Protein AF-A0A2H0BFM3-F1 (afdb_monomer_lite)

Radius of gyration: 15.72 Å; chains: 1; bounding box: 42×33×41 Å

Structure (mmCIF, N/CA/C/O backbone):
data_AF-A0A2H0BFM3-F1
#
_entry.id   AF-A0A2H0BFM3-F1
#
loop_
_atom_site.group_PDB
_atom_site.id
_atom_site.type_symbol
_atom_site.label_atom_id
_atom_site.label_alt_id
_atom_site.label_comp_id
_atom_site.label_asym_id
_atom_site.label_entity_id
_atom_site.label_seq_id
_atom_site.pdbx_PDB_ins_code
_atom_site.Cartn_x
_atom_site.Cartn_y
_atom_site.Cartn_z
_atom_site.occupancy
_atom_site.B_iso_or_equiv
_atom_site.auth_seq_id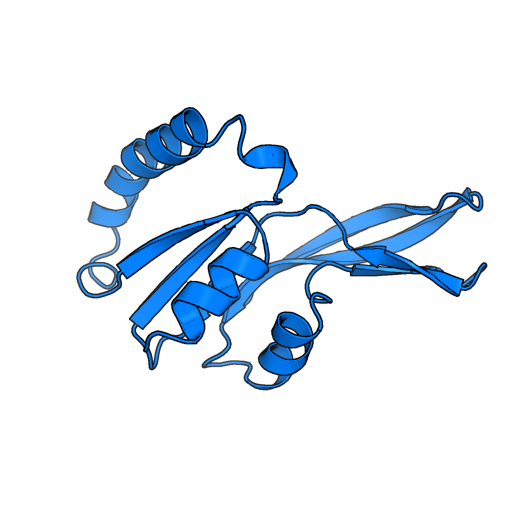
_atom_site.auth_comp_id
_atom_site.auth_asym_id
_atom_site.auth_atom_id
_atom_site.pdbx_PDB_model_num
ATOM 1 N N . MET A 1 1 ? 8.826 -11.162 -1.399 1.00 68.38 1 MET A N 1
ATOM 2 C CA . MET A 1 1 ? 8.605 -11.563 0.005 1.00 68.38 1 MET A CA 1
ATOM 3 C C . MET A 1 1 ? 7.640 -10.562 0.599 1.00 68.38 1 MET A C 1
ATOM 5 O O . MET A 1 1 ? 7.918 -9.378 0.485 1.00 68.38 1 MET A O 1
ATOM 9 N N . THR A 1 2 ? 6.512 -11.014 1.140 1.00 83.44 2 THR A N 1
ATOM 10 C CA . THR A 1 2 ? 5.549 -10.135 1.819 1.00 83.44 2 THR A CA 1
ATOM 11 C C . THR A 1 2 ? 6.036 -9.887 3.246 1.00 83.44 2 THR A C 1
ATOM 13 O O . THR A 1 2 ? 6.462 -10.834 3.905 1.00 83.44 2 THR A O 1
ATOM 16 N N . GLN A 1 3 ? 6.024 -8.634 3.695 1.00 88.38 3 GLN A N 1
ATOM 17 C CA . GLN A 1 3 ? 6.510 -8.218 5.016 1.00 88.38 3 GLN A CA 1
ATOM 18 C C . GLN A 1 3 ? 5.510 -7.278 5.676 1.00 88.38 3 GLN A C 1
ATOM 20 O O . GLN A 1 3 ? 4.851 -6.489 4.993 1.00 88.38 3 GLN A O 1
ATOM 25 N N . PHE A 1 4 ? 5.419 -7.377 6.998 1.00 91.38 4 PHE A N 1
ATOM 26 C CA . PHE A 1 4 ? 4.555 -6.550 7.818 1.00 91.38 4 PHE A CA 1
ATOM 27 C C . PHE A 1 4 ? 5.205 -6.231 9.162 1.00 91.38 4 PHE A C 1
ATOM 29 O O . PHE A 1 4 ? 6.002 -7.018 9.676 1.00 91.38 4 PHE A O 1
ATOM 36 N N . SER A 1 5 ? 4.799 -5.101 9.729 1.00 89.44 5 SER A N 1
ATOM 37 C CA . SER A 1 5 ? 5.185 -4.648 11.061 1.00 89.44 5 SER A CA 1
ATOM 38 C C . SER A 1 5 ? 3.936 -4.380 11.893 1.00 89.44 5 SER A C 1
ATOM 40 O O . SER A 1 5 ? 2.938 -3.871 11.381 1.00 89.44 5 SER A O 1
ATOM 42 N N . SER A 1 6 ? 3.984 -4.732 13.177 1.00 92.81 6 SER A N 1
ATOM 43 C CA . SER A 1 6 ? 2.857 -4.550 14.093 1.00 92.81 6 SER A CA 1
ATOM 44 C C . SER A 1 6 ? 2.843 -3.140 14.677 1.00 92.81 6 SER A C 1
ATOM 46 O O . SER A 1 6 ? 3.856 -2.641 15.171 1.00 92.81 6 SER A O 1
ATOM 48 N N . TYR A 1 7 ? 1.669 -2.516 14.667 1.00 91.94 7 TYR A N 1
ATOM 49 C CA . TYR A 1 7 ? 1.434 -1.166 15.162 1.00 91.94 7 TYR A CA 1
ATOM 50 C C . TYR A 1 7 ? 0.196 -1.113 16.053 1.00 91.94 7 TYR A C 1
ATOM 52 O O . TYR A 1 7 ? -0.773 -1.843 15.852 1.00 91.94 7 TYR A O 1
ATOM 60 N N . SER A 1 8 ? 0.207 -0.171 16.995 1.00 93.44 8 SER A N 1
ATOM 61 C CA . SER A 1 8 ? -0.955 0.194 17.803 1.00 93.44 8 SER A CA 1
ATOM 62 C C . SER A 1 8 ? -1.351 1.627 17.477 1.00 93.44 8 SER A C 1
ATOM 64 O O . SER A 1 8 ? -0.573 2.558 17.691 1.00 93.44 8 SER A O 1
ATOM 66 N N . ILE A 1 9 ? -2.572 1.825 16.988 1.00 91.44 9 ILE A N 1
ATOM 67 C CA . ILE A 1 9 ? -3.106 3.157 16.688 1.00 91.44 9 ILE A CA 1
ATOM 68 C C . ILE A 1 9 ? -4.291 3.482 17.587 1.00 91.44 9 ILE A C 1
ATOM 70 O O . ILE A 1 9 ? -5.059 2.613 18.004 1.00 91.44 9 ILE A O 1
ATOM 74 N N . LYS A 1 10 ? -4.475 4.769 17.871 1.00 94.31 10 LYS A N 1
ATOM 75 C CA . LYS A 1 10 ? -5.629 5.254 18.624 1.00 94.31 10 LYS A CA 1
ATOM 76 C C . LYS A 1 10 ? -6.713 5.715 17.658 1.00 94.31 10 LYS A C 1
ATOM 78 O O . LYS A 1 10 ? -6.547 6.706 16.954 1.00 94.31 10 LYS A O 1
ATOM 83 N N . CYS A 1 11 ? -7.849 5.027 17.667 1.00 93.44 11 CYS A N 1
ATOM 84 C CA . CYS A 1 11 ? -9.036 5.462 16.942 1.00 93.44 11 CYS A CA 1
ATOM 85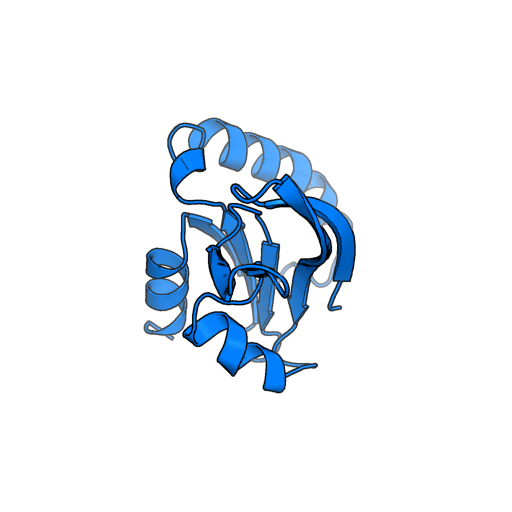 C C . CYS A 1 11 ? -9.587 6.770 17.541 1.00 93.44 11 CYS A C 1
ATOM 87 O O . CYS A 1 11 ? -9.452 7.019 18.742 1.00 93.44 11 CYS A O 1
ATOM 89 N N . ALA A 1 12 ? -10.298 7.568 16.740 1.00 91.94 12 ALA A N 1
ATOM 90 C CA . ALA A 1 12 ? -10.966 8.792 17.193 1.00 91.94 12 ALA A CA 1
ATOM 91 C C . ALA A 1 12 ? -11.953 8.559 18.358 1.00 91.94 12 ALA A C 1
ATOM 93 O O . ALA A 1 12 ? -12.133 9.435 19.199 1.00 91.94 12 ALA A O 1
ATOM 94 N N . CYS A 1 13 ? -12.541 7.359 18.471 1.00 94.25 13 CYS A N 1
ATOM 95 C CA . CYS A 1 13 ? -13.394 6.986 19.609 1.00 94.25 13 CYS A CA 1
ATOM 96 C C . CYS A 1 13 ? -12.616 6.686 20.910 1.00 94.25 13 CYS A C 1
ATOM 98 O O . CYS A 1 13 ? -13.212 6.330 21.929 1.00 94.25 13 CYS A O 1
ATOM 100 N N . GLY A 1 14 ? -11.285 6.772 20.870 1.00 94.25 14 GLY A N 1
ATOM 101 C CA . GLY A 1 14 ? -10.377 6.512 21.982 1.00 94.25 14 GLY A CA 1
ATOM 102 C C . GLY A 1 14 ? -9.941 5.054 22.139 1.00 94.25 14 GLY A C 1
ATOM 103 O O . GLY A 1 14 ? -9.084 4.791 22.977 1.00 94.25 14 GLY A O 1
ATOM 104 N N . ASN A 1 15 ? -10.491 4.117 21.359 1.00 95.56 15 ASN A N 1
ATOM 105 C CA . ASN A 1 15 ? -10.072 2.714 21.391 1.00 95.56 15 ASN A CA 1
ATOM 106 C C . ASN A 1 15 ? -8.687 2.529 20.757 1.00 95.56 15 ASN A C 1
ATOM 108 O O . ASN A 1 15 ? -8.418 3.113 19.707 1.00 95.56 15 ASN A O 1
ATOM 112 N N . ILE A 1 16 ? -7.855 1.678 21.353 1.00 95.12 16 ILE A N 1
ATOM 113 C CA . ILE A 1 16 ? -6.590 1.244 20.750 1.00 95.12 16 ILE A CA 1
ATOM 114 C C . ILE A 1 16 ? -6.891 0.082 19.804 1.00 95.12 16 ILE A C 1
ATOM 116 O O . ILE A 1 16 ? -7.645 -0.827 20.152 1.00 95.12 16 ILE A O 1
ATOM 120 N N . VAL A 1 17 ? -6.363 0.159 18.591 1.00 94.81 17 VAL A N 1
ATOM 121 C CA . VAL A 1 17 ? -6.470 -0.883 17.573 1.00 94.81 17 VAL A CA 1
ATOM 122 C C . VAL A 1 17 ? -5.058 -1.352 17.269 1.00 94.81 17 VAL A C 1
ATOM 124 O O . VAL A 1 17 ? -4.238 -0.553 16.821 1.00 94.81 17 VAL A O 1
ATOM 127 N N . ASP A 1 18 ? -4.799 -2.628 17.529 1.00 94.00 18 ASP A N 1
ATOM 128 C CA . ASP A 1 18 ? -3.571 -3.297 17.114 1.00 94.00 18 ASP A CA 1
ATOM 129 C C . ASP A 1 18 ? -3.779 -3.885 15.720 1.00 94.00 18 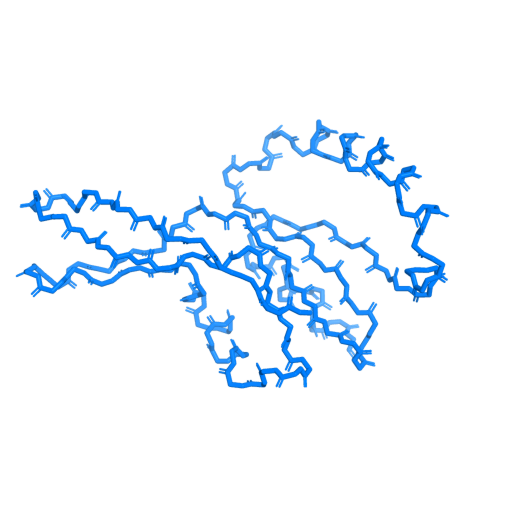ASP A C 1
ATOM 131 O O . ASP A 1 18 ? -4.827 -4.476 15.436 1.00 94.00 18 ASP A O 1
ATOM 135 N N . LEU A 1 19 ? -2.808 -3.682 14.838 1.00 93.25 19 LEU A N 1
ATOM 136 C CA . LEU A 1 19 ? -2.863 -4.141 13.460 1.00 93.25 19 LEU A CA 1
ATOM 137 C C . LEU A 1 19 ? -1.467 -4.330 12.876 1.00 93.25 19 LEU A C 1
ATOM 139 O O . LEU A 1 19 ? -0.507 -3.699 13.314 1.00 93.25 19 LEU A O 1
ATOM 143 N N . ASP A 1 20 ? -1.393 -5.141 11.831 1.00 92.81 20 ASP A N 1
ATOM 144 C CA . ASP A 1 20 ? -0.189 -5.299 11.029 1.00 92.81 20 ASP A CA 1
ATOM 145 C C . ASP A 1 20 ? -0.287 -4.426 9.774 1.00 92.81 20 ASP A C 1
ATOM 147 O O . ASP A 1 20 ? -1.273 -4.493 9.031 1.00 92.81 20 ASP A O 1
ATOM 151 N N . LEU A 1 21 ? 0.736 -3.602 9.545 1.00 93.19 21 LEU A N 1
ATOM 152 C CA . LEU A 1 21 ? 0.890 -2.807 8.330 1.00 93.19 21 LEU A CA 1
ATOM 153 C C . LEU A 1 21 ? 1.833 -3.518 7.375 1.00 93.19 21 LEU A C 1
ATOM 155 O O . LEU A 1 21 ? 2.904 -3.964 7.775 1.00 93.19 21 LEU A O 1
ATOM 159 N N . PHE A 1 22 ? 1.442 -3.601 6.110 1.00 93.44 22 PHE A N 1
ATOM 160 C CA . PHE A 1 22 ? 2.284 -4.123 5.049 1.00 93.44 22 PHE A CA 1
ATOM 161 C C . PHE A 1 22 ? 3.359 -3.108 4.689 1.00 93.44 22 PHE A C 1
ATOM 163 O O . PHE A 1 22 ? 3.053 -1.980 4.306 1.00 93.44 22 PHE A O 1
ATOM 170 N N . GLU A 1 23 ? 4.604 -3.565 4.735 1.00 91.50 23 GLU A N 1
ATOM 171 C CA . GLU A 1 23 ? 5.775 -2.865 4.202 1.00 91.50 23 GLU A CA 1
ATOM 172 C C . GLU A 1 23 ? 6.091 -3.345 2.783 1.00 91.50 23 GLU A C 1
ATOM 174 O O . GLU A 1 23 ? 6.585 -2.593 1.947 1.00 91.50 23 GLU A O 1
ATOM 179 N N . SER A 1 24 ? 5.778 -4.609 2.477 1.00 90.94 24 SER A N 1
ATOM 180 C CA . SER A 1 24 ? 5.879 -5.158 1.128 1.00 90.94 24 SER A CA 1
ATOM 181 C C . SER A 1 24 ? 4.808 -6.208 0.870 1.00 90.94 24 SER A C 1
ATOM 183 O O . SER A 1 24 ? 4.499 -7.028 1.735 1.00 90.94 24 SER A O 1
ATOM 185 N N . VAL A 1 25 ? 4.273 -6.208 -0.347 1.00 92.62 25 VAL A N 1
ATOM 186 C CA . VAL A 1 25 ? 3.205 -7.085 -0.818 1.00 92.62 25 VAL A CA 1
ATOM 187 C C . VAL A 1 25 ? 3.664 -7.743 -2.104 1.00 92.62 25 VAL A C 1
ATOM 189 O O . VAL A 1 25 ? 3.775 -7.087 -3.134 1.00 92.62 25 VAL A O 1
ATOM 192 N N . ASN A 1 26 ? 3.923 -9.049 -2.061 1.00 91.50 26 ASN A N 1
ATOM 193 C CA . ASN A 1 26 ? 4.243 -9.809 -3.262 1.00 91.50 26 ASN A CA 1
ATOM 194 C C . ASN A 1 26 ? 3.001 -10.542 -3.770 1.00 91.50 26 ASN A C 1
ATOM 196 O O . ASN A 1 26 ? 2.643 -11.592 -3.238 1.00 91.50 26 ASN A O 1
ATOM 200 N N . VAL A 1 27 ? 2.356 -9.984 -4.794 1.00 92.88 27 VAL A N 1
ATOM 201 C CA . VAL A 1 27 ? 1.092 -10.511 -5.326 1.00 92.88 27 VAL A CA 1
ATOM 202 C C . VAL A 1 27 ? 1.272 -11.765 -6.175 1.00 92.88 27 VAL A C 1
ATOM 204 O O . VAL A 1 27 ? 0.340 -12.550 -6.292 1.00 92.88 27 VAL A O 1
ATOM 207 N N . THR A 1 28 ? 2.470 -12.005 -6.709 1.00 89.56 28 THR A N 1
ATOM 208 C CA . THR A 1 28 ? 2.772 -13.258 -7.415 1.00 89.56 28 THR A CA 1
ATOM 209 C C . THR A 1 28 ? 2.764 -14.452 -6.464 1.00 89.56 28 THR A C 1
ATOM 211 O O . THR A 1 28 ? 2.310 -15.531 -6.823 1.00 89.56 28 THR A O 1
ATOM 214 N N . VAL A 1 29 ? 3.272 -14.272 -5.240 1.00 89.00 29 VAL A N 1
ATOM 215 C CA . VAL A 1 29 ? 3.252 -15.324 -4.210 1.00 89.00 29 VAL A CA 1
ATOM 216 C C . VAL A 1 29 ? 1.903 -15.363 -3.486 1.00 89.00 29 VAL A C 1
ATOM 218 O O . VAL A 1 29 ? 1.432 -16.444 -3.146 1.00 89.00 29 VAL A O 1
ATOM 221 N N . HIS A 1 30 ? 1.287 -14.199 -3.267 1.00 89.94 30 HIS A N 1
ATOM 222 C CA . HIS A 1 30 ? 0.056 -14.029 -2.492 1.00 89.94 30 HIS A CA 1
ATOM 223 C C . HIS A 1 30 ? -1.026 -13.318 -3.312 1.00 89.94 30 HIS A C 1
ATOM 225 O O . HIS A 1 30 ? -1.347 -12.146 -3.077 1.00 89.94 30 HIS A O 1
ATOM 231 N N . ALA A 1 31 ? -1.587 -14.026 -4.292 1.00 89.44 31 ALA A N 1
ATOM 232 C CA . ALA A 1 31 ? -2.594 -13.485 -5.206 1.00 89.44 31 ALA A CA 1
ATOM 233 C C . ALA A 1 31 ? -3.863 -12.999 -4.479 1.00 89.44 31 ALA A C 1
ATOM 235 O O . ALA A 1 31 ? -4.545 -12.087 -4.945 1.00 89.44 31 ALA A O 1
ATOM 236 N N . GLU A 1 32 ? -4.164 -13.543 -3.298 1.00 89.75 32 GLU A N 1
ATOM 237 C CA . GLU A 1 32 ? -5.272 -13.108 -2.449 1.00 89.75 32 GLU A CA 1
ATOM 238 C C . GLU A 1 32 ? -5.175 -11.627 -2.040 1.00 89.75 32 GLU A C 1
ATOM 240 O O . GLU A 1 32 ? -6.200 -10.964 -1.850 1.00 89.75 32 GLU A O 1
ATOM 245 N N . LEU A 1 33 ? -3.958 -11.072 -1.964 1.00 91.25 33 LEU A N 1
ATOM 246 C CA . LEU A 1 33 ? -3.721 -9.679 -1.575 1.00 91.25 33 LEU A CA 1
ATOM 247 C C . LEU A 1 33 ? -4.070 -8.681 -2.686 1.00 91.25 33 LEU A C 1
ATOM 249 O O . LEU A 1 33 ? -4.288 -7.507 -2.389 1.00 91.25 33 LEU A O 1
ATOM 253 N N . ILE A 1 34 ? -4.229 -9.131 -3.936 1.00 90.62 34 ILE A N 1
ATOM 254 C CA . ILE A 1 34 ? -4.672 -8.281 -5.056 1.00 90.62 34 ILE A CA 1
ATOM 255 C C . ILE A 1 34 ? -6.031 -7.651 -4.747 1.00 90.62 34 ILE A C 1
ATOM 257 O O . ILE A 1 34 ? -6.241 -6.467 -4.999 1.00 90.62 34 ILE A O 1
ATOM 261 N N . THR A 1 35 ? -6.942 -8.405 -4.127 1.00 90.75 35 THR A N 1
ATOM 262 C CA . THR A 1 35 ? -8.259 -7.876 -3.737 1.00 90.75 35 THR A CA 1
ATOM 263 C C . THR A 1 35 ? -8.119 -6.711 -2.759 1.00 90.75 35 THR A C 1
ATOM 265 O O . THR A 1 35 ? -8.854 -5.729 -2.852 1.00 90.75 35 THR A O 1
ATOM 268 N N . ARG A 1 36 ? -7.148 -6.782 -1.840 1.00 91.44 36 ARG A N 1
ATOM 269 C CA . ARG A 1 36 ? -6.879 -5.710 -0.875 1.00 91.44 36 ARG A CA 1
ATOM 270 C C . ARG A 1 36 ? -6.244 -4.490 -1.528 1.00 91.44 36 ARG A C 1
ATOM 272 O O . ARG A 1 36 ? -6.606 -3.373 -1.181 1.00 91.44 36 ARG A O 1
ATOM 279 N N . ILE A 1 37 ? -5.364 -4.694 -2.506 1.00 91.81 37 ILE A N 1
ATOM 280 C CA . ILE A 1 37 ? -4.798 -3.608 -3.312 1.00 91.81 37 ILE A CA 1
ATOM 281 C C . ILE A 1 37 ? -5.906 -2.900 -4.099 1.00 91.81 37 ILE A C 1
ATOM 283 O O . ILE A 1 37 ? -6.077 -1.695 -3.953 1.00 91.81 37 ILE A O 1
ATOM 287 N N . ASN A 1 38 ? -6.736 -3.647 -4.832 1.00 90.31 38 ASN A N 1
ATOM 288 C CA . ASN A 1 38 ? -7.825 -3.096 -5.648 1.00 90.31 38 ASN A CA 1
ATOM 289 C C . ASN A 1 38 ? -8.886 -2.353 -4.823 1.00 90.31 38 ASN A C 1
ATOM 291 O O . ASN A 1 38 ? -9.520 -1.424 -5.314 1.00 90.31 38 ASN A O 1
ATOM 295 N N . THR A 1 39 ? -9.083 -2.757 -3.566 1.00 90.81 39 THR A N 1
ATOM 296 C CA . THR A 1 39 ? -10.018 -2.106 -2.633 1.00 90.81 39 THR A CA 1
ATOM 297 C C . THR A 1 39 ? -9.363 -1.016 -1.781 1.00 90.81 39 THR A C 1
ATOM 299 O O . THR A 1 39 ? -10.021 -0.490 -0.888 1.00 90.81 39 THR A O 1
ATOM 302 N N . ARG A 1 40 ? -8.089 -0.673 -2.034 1.00 90.94 40 ARG A N 1
ATOM 303 C CA . ARG A 1 40 ? -7.295 0.300 -1.256 1.00 90.94 40 ARG A CA 1
ATOM 304 C C . ARG A 1 40 ? -7.235 -0.017 0.247 1.00 90.94 40 ARG A C 1
ATOM 306 O O . ARG A 1 40 ? -7.155 0.866 1.090 1.00 90.94 40 ARG A O 1
ATOM 313 N N . SER A 1 41 ? -7.286 -1.300 0.603 1.00 90.06 41 SER A N 1
ATOM 314 C CA . SER A 1 41 ? -7.413 -1.778 1.987 1.00 90.06 41 SER A CA 1
ATOM 315 C C . SER A 1 41 ? -6.158 -2.481 2.516 1.00 90.06 41 SER A C 1
ATOM 317 O O . SER A 1 41 ? -6.208 -3.154 3.556 1.00 90.06 41 SER A O 1
ATOM 319 N N . ILE A 1 42 ? -5.015 -2.354 1.828 1.00 92.81 42 ILE A N 1
ATOM 320 C CA . ILE A 1 42 ? -3.779 -3.033 2.243 1.00 92.81 42 ILE A CA 1
ATOM 321 C C . ILE A 1 42 ? -3.337 -2.582 3.636 1.00 92.81 42 ILE A C 1
ATOM 323 O O . ILE A 1 42 ? -3.149 -3.412 4.518 1.00 92.81 42 ILE A O 1
ATOM 327 N N . ASN A 1 43 ? -3.326 -1.271 3.856 1.00 93.19 43 ASN A N 1
ATOM 328 C CA . ASN A 1 43 ? -2.996 -0.615 5.109 1.00 93.19 43 ASN A CA 1
ATOM 329 C C . ASN A 1 43 ? -4.226 0.177 5.528 1.00 93.19 43 ASN A C 1
ATOM 331 O O . ASN A 1 43 ? -4.340 1.375 5.302 1.00 93.19 43 ASN A O 1
ATOM 335 N N . SER A 1 44 ? -5.203 -0.536 6.073 1.00 92.25 44 SER A N 1
ATOM 336 C CA . SER A 1 44 ? -6.440 0.038 6.588 1.00 92.25 44 SER A CA 1
ATOM 337 C C . SER A 1 44 ? -6.796 -0.630 7.904 1.00 92.25 44 SER A C 1
ATOM 339 O O . SER A 1 44 ? -6.344 -1.740 8.194 1.00 92.25 44 SER A O 1
ATOM 341 N N . TYR A 1 45 ? -7.608 0.044 8.707 1.00 92.69 45 TYR A N 1
ATOM 342 C CA . TYR A 1 45 ? -8.108 -0.519 9.951 1.00 92.69 45 TYR A CA 1
ATOM 343 C C . TYR A 1 45 ? -9.614 -0.347 10.065 1.00 92.69 45 TYR A C 1
ATOM 345 O O . TYR A 1 45 ? -10.185 0.619 9.561 1.00 92.69 45 TYR A O 1
ATOM 353 N N . LYS A 1 46 ? -10.236 -1.267 10.807 1.00 93.06 46 LYS A N 1
ATOM 354 C CA . LYS A 1 46 ? -11.621 -1.171 11.260 1.00 93.06 46 LYS A CA 1
ATOM 355 C C . LYS A 1 46 ? -11.659 -1.229 12.776 1.00 93.06 46 LYS A C 1
ATOM 357 O O . LYS A 1 46 ? -11.221 -2.202 13.386 1.00 93.06 46 LYS A O 1
ATOM 362 N N . CYS A 1 47 ? -12.194 -0.195 13.410 1.00 94.50 47 CYS A N 1
ATOM 363 C CA . CYS A 1 47 ? -12.336 -0.171 14.855 1.00 94.50 47 CYS A CA 1
ATOM 364 C C . CYS A 1 47 ? -13.456 -1.122 15.296 1.00 94.50 47 CYS A C 1
ATOM 366 O O . CYS A 1 47 ? -14.628 -0.868 15.025 1.00 94.50 47 CYS A O 1
ATOM 368 N N . GLY A 1 48 ? -13.122 -2.159 16.066 1.00 93.50 48 GLY A N 1
ATOM 369 C CA . GLY A 1 48 ? -14.116 -3.087 16.622 1.00 93.50 48 GLY A CA 1
ATOM 370 C C . GLY A 1 48 ? -15.107 -2.456 17.612 1.00 93.50 48 GLY A C 1
ATOM 371 O O . GLY A 1 48 ? -16.134 -3.058 17.905 1.00 93.50 48 GLY A O 1
ATOM 372 N N . LYS A 1 49 ? -14.826 -1.245 18.122 1.00 95.19 49 LYS A N 1
ATOM 373 C CA . LYS A 1 49 ? -15.683 -0.551 19.098 1.00 95.19 49 LYS A CA 1
ATOM 374 C C . LYS A 1 49 ? -16.727 0.363 18.455 1.00 95.19 49 LYS A C 1
ATOM 376 O O . LYS A 1 49 ? -17.891 0.304 18.831 1.00 95.19 49 LYS A O 1
ATOM 381 N N . CYS A 1 50 ? -16.319 1.243 17.541 1.00 95.38 50 CYS A N 1
ATOM 382 C CA . CYS A 1 50 ? -17.227 2.212 16.910 1.00 95.38 50 CYS A CA 1
ATOM 383 C C . CYS A 1 50 ? -17.535 1.905 15.440 1.00 95.38 50 CYS A C 1
ATOM 385 O O . CYS A 1 50 ? -18.341 2.607 14.840 1.00 95.38 50 CYS A O 1
ATOM 387 N N . GLY A 1 51 ? -16.883 0.899 14.850 1.00 94.56 51 GLY A N 1
ATOM 388 C CA . GLY A 1 51 ? -17.053 0.535 13.445 1.00 94.56 51 GLY A CA 1
ATOM 389 C C . GLY A 1 51 ? -16.376 1.479 12.452 1.00 94.56 51 GLY A C 1
ATOM 390 O O . GLY A 1 51 ? -16.520 1.257 11.257 1.00 94.56 51 GLY A O 1
ATOM 391 N N . ALA A 1 52 ? -15.649 2.504 12.914 1.00 93.31 52 ALA A N 1
ATOM 392 C CA . ALA A 1 52 ? -14.932 3.417 12.029 1.00 93.31 52 ALA A CA 1
ATOM 393 C C . ALA A 1 52 ? -13.884 2.664 11.203 1.00 93.31 52 ALA A C 1
ATOM 395 O O . ALA A 1 52 ? -13.131 1.856 11.752 1.00 93.31 52 ALA A O 1
ATOM 396 N N . GLU A 1 53 ? -13.831 2.967 9.913 1.00 92.31 53 GLU A N 1
ATOM 397 C CA . GLU A 1 53 ? -12.857 2.434 8.966 1.00 92.31 53 GLU A CA 1
ATOM 398 C C . GLU A 1 53 ? -12.010 3.584 8.427 1.00 92.31 53 GLU A C 1
ATOM 400 O O . GLU A 1 53 ? -12.529 4.673 8.179 1.00 92.31 53 GLU A O 1
ATOM 405 N N . SER A 1 54 ? -10.708 3.359 8.279 1.00 88.69 54 SER A N 1
ATOM 406 C CA . SER A 1 54 ? -9.811 4.339 7.671 1.00 88.69 54 SER A CA 1
ATOM 407 C C . SER A 1 54 ? -8.654 3.646 6.980 1.00 88.69 54 SER A C 1
ATOM 409 O O . SER A 1 54 ? -8.070 2.699 7.513 1.00 88.69 54 SER A O 1
ATOM 411 N N . GLU A 1 55 ? -8.290 4.180 5.821 1.00 88.94 55 GLU A N 1
ATOM 412 C CA . GLU A 1 55 ? -6.982 3.963 5.220 1.00 88.94 55 GLU A CA 1
ATOM 413 C C . GLU A 1 55 ? -5.911 4.633 6.090 1.00 88.94 55 GLU A C 1
ATOM 415 O O . GLU A 1 55 ? -6.155 5.667 6.725 1.00 88.94 55 GLU A O 1
ATOM 420 N N . LEU A 1 56 ? -4.741 4.012 6.155 1.00 89.81 56 LEU A N 1
ATOM 421 C CA . LEU A 1 56 ? -3.564 4.540 6.818 1.00 89.81 56 LEU A CA 1
ATOM 422 C C . LEU A 1 56 ? -2.561 4.936 5.747 1.00 89.81 56 LEU A C 1
ATOM 424 O O . LEU A 1 56 ? -2.155 4.112 4.930 1.00 89.81 56 LEU A O 1
ATOM 428 N N . ALA A 1 57 ? -2.157 6.204 5.786 1.00 87.75 57 ALA A N 1
ATOM 429 C CA . ALA A 1 57 ? -1.078 6.737 4.973 1.00 87.75 57 ALA A CA 1
ATOM 430 C C . ALA A 1 57 ? 0.241 6.072 5.395 1.00 87.75 57 ALA A C 1
ATOM 432 O O . ALA A 1 57 ? 0.933 6.550 6.290 1.00 87.75 57 ALA A O 1
ATOM 433 N N . TYR A 1 58 ? 0.540 4.926 4.788 1.00 90.81 58 TYR A N 1
ATOM 434 C CA . TYR A 1 58 ? 1.747 4.151 5.026 1.00 90.81 58 TYR A CA 1
ATOM 435 C C . TYR A 1 58 ? 2.279 3.634 3.695 1.00 90.81 58 TYR A C 1
ATOM 437 O O . TYR A 1 58 ? 1.539 2.999 2.936 1.00 90.81 58 TYR A O 1
ATOM 445 N N . HIS A 1 59 ? 3.545 3.927 3.411 1.00 91.31 59 HIS A N 1
ATOM 446 C CA . HIS A 1 59 ? 4.180 3.487 2.179 1.00 91.31 59 HIS A CA 1
ATOM 447 C C . HIS A 1 59 ? 4.390 1.970 2.184 1.00 91.31 59 HIS A C 1
ATOM 449 O O . HIS A 1 59 ? 4.619 1.362 3.227 1.00 91.31 59 HIS A O 1
ATOM 455 N N . PHE A 1 60 ? 4.333 1.346 1.012 1.00 92.75 60 PHE A N 1
ATOM 456 C CA . PHE A 1 60 ? 4.607 -0.082 0.878 1.00 92.75 60 PHE A CA 1
ATOM 457 C C . PHE A 1 60 ? 5.169 -0.417 -0.502 1.00 92.75 60 PHE A C 1
ATOM 459 O O . PHE A 1 60 ? 4.960 0.297 -1.480 1.00 92.75 60 PHE A O 1
ATOM 466 N N . LEU A 1 61 ? 5.872 -1.541 -0.584 1.00 91.94 61 LEU A N 1
ATOM 467 C CA . LEU A 1 61 ? 6.452 -2.060 -1.815 1.00 91.94 61 LEU A CA 1
ATOM 468 C C . LEU A 1 61 ? 5.541 -3.119 -2.442 1.00 91.94 61 LEU A C 1
ATOM 470 O O . LEU A 1 61 ? 5.463 -4.248 -1.953 1.00 91.94 61 LEU A O 1
ATOM 474 N N . TYR A 1 62 ? 4.896 -2.780 -3.552 1.00 92.88 62 TYR A N 1
ATOM 475 C CA . TYR A 1 62 ? 4.187 -3.725 -4.409 1.00 92.88 62 TYR A CA 1
ATOM 476 C C . TYR A 1 62 ? 5.182 -4.513 -5.268 1.00 92.88 62 TYR A C 1
ATOM 478 O O . TYR A 1 62 ? 6.033 -3.935 -5.944 1.00 92.88 62 TYR A O 1
ATOM 486 N N . VAL A 1 63 ? 5.068 -5.839 -5.265 1.00 90.12 63 VAL A N 1
ATOM 487 C CA . VAL A 1 63 ? 5.926 -6.733 -6.047 1.00 90.12 63 VAL A CA 1
ATOM 488 C C . VAL A 1 63 ? 5.078 -7.683 -6.875 1.00 90.12 63 VAL A C 1
ATOM 490 O O . VAL A 1 63 ? 4.323 -8.489 -6.330 1.00 90.12 63 VAL A O 1
ATOM 493 N N . ASP A 1 64 ? 5.284 -7.647 -8.185 1.00 90.50 64 ASP A N 1
ATOM 494 C CA . ASP A 1 64 ? 4.737 -8.605 -9.141 1.00 90.50 64 ASP A CA 1
ATOM 495 C C . ASP A 1 64 ? 5.890 -9.156 -9.978 1.00 90.50 64 ASP A C 1
ATOM 497 O O . ASP A 1 64 ? 6.427 -8.499 -10.867 1.00 90.50 64 ASP A O 1
ATOM 501 N N . MET A 1 65 ? 6.322 -10.366 -9.645 1.00 87.50 65 MET A N 1
ATOM 502 C CA . MET A 1 65 ? 7.450 -11.022 -10.294 1.00 87.50 65 MET A CA 1
ATOM 503 C C . MET A 1 65 ? 7.112 -11.506 -11.706 1.00 87.50 65 MET A C 1
ATOM 505 O O . MET A 1 65 ? 8.030 -11.628 -12.510 1.00 87.50 65 MET A O 1
ATOM 509 N N . GLU A 1 66 ? 5.838 -11.771 -12.018 1.00 87.75 66 GLU A N 1
ATOM 510 C CA . GLU A 1 66 ? 5.429 -12.186 -13.368 1.00 87.75 66 GLU A CA 1
ATOM 511 C C . GLU A 1 66 ? 5.527 -11.014 -14.341 1.00 87.75 66 GLU A C 1
ATOM 513 O O . GLU A 1 66 ? 6.019 -11.175 -15.457 1.00 87.75 66 GLU A O 1
ATOM 518 N N . LYS A 1 67 ? 5.128 -9.820 -13.886 1.00 85.56 67 LYS A N 1
ATOM 519 C CA . LYS A 1 67 ? 5.256 -8.575 -14.654 1.00 85.56 67 LYS A CA 1
ATOM 520 C C . LYS A 1 67 ? 6.608 -7.868 -14.483 1.00 85.56 67 LYS A C 1
ATOM 522 O O . LYS A 1 67 ? 6.878 -6.890 -15.170 1.00 85.56 67 LYS A O 1
ATOM 527 N N . GLY A 1 68 ? 7.470 -8.346 -13.583 1.00 84.44 68 GLY A N 1
ATOM 528 C CA . GLY A 1 68 ? 8.776 -7.738 -13.303 1.00 84.44 68 GLY A CA 1
ATOM 529 C C . GLY A 1 68 ? 8.704 -6.402 -12.551 1.00 84.44 68 GLY A C 1
ATOM 530 O O . GLY A 1 68 ? 9.640 -5.603 -12.636 1.00 84.44 68 GLY A O 1
ATOM 531 N N . TYR A 1 69 ? 7.619 -6.160 -11.812 1.00 86.69 69 TYR A N 1
ATOM 532 C CA . TYR A 1 69 ? 7.368 -4.921 -11.086 1.00 86.69 69 TYR A CA 1
ATOM 533 C C . TYR A 1 69 ? 7.840 -4.946 -9.644 1.00 86.69 69 TYR A C 1
ATOM 535 O O . TYR A 1 69 ? 7.542 -5.867 -8.881 1.00 86.69 69 TYR A O 1
ATOM 543 N N . TRP A 1 70 ? 8.507 -3.855 -9.279 1.00 88.75 70 TRP A N 1
ATOM 544 C CA . TRP A 1 70 ? 8.838 -3.473 -7.915 1.00 88.75 70 TRP A CA 1
ATOM 545 C C . TRP A 1 70 ? 8.447 -2.005 -7.762 1.00 88.75 70 TRP A C 1
ATOM 547 O O . TRP A 1 70 ? 9.178 -1.113 -8.181 1.00 88.75 70 TRP A O 1
ATOM 557 N N . ILE A 1 71 ? 7.250 -1.756 -7.244 1.00 90.62 71 ILE A N 1
ATOM 558 C CA . ILE A 1 71 ? 6.654 -0.421 -7.202 1.00 90.62 71 ILE A CA 1
ATOM 559 C C . ILE A 1 71 ? 6.581 0.030 -5.750 1.00 90.62 71 ILE A C 1
ATOM 561 O O . ILE A 1 71 ? 5.855 -0.562 -4.953 1.00 90.62 71 ILE A O 1
ATOM 565 N N . TRP A 1 72 ? 7.320 1.076 -5.401 1.00 91.62 72 TRP A N 1
ATOM 566 C CA . TRP A 1 72 ? 7.133 1.761 -4.130 1.00 91.62 72 TRP A CA 1
ATOM 567 C C . TRP A 1 72 ? 5.934 2.690 -4.222 1.00 91.62 72 TRP A C 1
ATOM 569 O O . TRP A 1 72 ? 5.909 3.606 -5.041 1.00 91.62 72 TRP A O 1
ATOM 579 N N . VAL A 1 73 ? 4.947 2.434 -3.371 1.00 93.31 73 VAL A N 1
ATOM 580 C CA . VAL A 1 73 ? 3.708 3.198 -3.283 1.00 93.31 73 VAL A CA 1
ATOM 581 C C . VAL A 1 73 ? 3.798 4.076 -2.048 1.00 93.31 73 VAL A C 1
ATOM 583 O O . VAL A 1 73 ? 3.757 3.570 -0.926 1.00 93.31 73 VAL A O 1
ATOM 586 N N . PHE A 1 74 ? 3.932 5.381 -2.250 1.00 93.56 74 PHE A N 1
ATOM 587 C CA . PHE A 1 74 ? 3.926 6.376 -1.182 1.00 93.56 74 PHE A CA 1
ATOM 588 C C . PHE A 1 74 ? 2.520 6.930 -0.960 1.00 93.56 74 PHE A C 1
ATOM 590 O O . PHE A 1 74 ? 1.730 6.987 -1.903 1.00 93.56 74 PHE A O 1
ATOM 597 N N . PRO A 1 75 ? 2.174 7.370 0.259 1.00 93.00 75 PRO A N 1
ATOM 598 C CA . PRO A 1 75 ? 0.947 8.119 0.483 1.00 93.00 75 PRO A CA 1
ATOM 599 C C . PRO A 1 75 ? 0.899 9.385 -0.377 1.00 93.00 75 PRO A C 1
ATOM 601 O O . PRO A 1 75 ? 1.905 10.069 -0.547 1.00 93.00 75 PRO A O 1
ATOM 604 N N . GLU A 1 76 ? -0.290 9.751 -0.855 1.00 91.50 76 GLU A N 1
ATOM 605 C CA . GLU A 1 76 ? -0.480 10.943 -1.699 1.00 91.50 76 GLU A CA 1
ATOM 606 C C . GLU A 1 76 ? 0.004 12.235 -1.015 1.00 91.50 76 GLU A C 1
ATOM 608 O O . GLU A 1 76 ? 0.562 13.120 -1.659 1.00 91.50 76 GLU A O 1
ATOM 613 N N . GLY A 1 77 ? -0.138 12.320 0.312 1.00 90.75 77 GLY A N 1
ATOM 614 C CA . GLY A 1 77 ? 0.352 13.454 1.100 1.00 90.75 77 GLY A CA 1
ATOM 615 C C . GLY A 1 77 ? 1.874 13.626 1.078 1.00 90.75 77 GLY A C 1
ATOM 616 O O . GLY A 1 77 ? 2.355 14.720 1.338 1.00 90.75 77 GLY A O 1
ATOM 617 N N . GLU A 1 78 ? 2.640 12.590 0.727 1.00 90.25 78 GLU A N 1
ATOM 618 C CA . GLU A 1 78 ? 4.102 12.672 0.622 1.00 90.25 78 GLU A CA 1
ATOM 619 C C . GLU A 1 78 ? 4.579 13.164 -0.754 1.00 90.25 78 GLU A C 1
ATOM 621 O O . GLU A 1 78 ? 5.777 13.371 -0.951 1.00 90.25 78 GLU A O 1
ATOM 626 N N . ARG A 1 79 ? 3.664 13.423 -1.701 1.00 91.38 79 ARG A N 1
ATOM 627 C CA . ARG A 1 79 ? 3.995 13.923 -3.046 1.00 91.38 79 ARG A CA 1
ATOM 628 C C . ARG A 1 79 ? 4.795 15.223 -3.019 1.00 91.38 79 ARG A C 1
ATOM 630 O O . ARG A 1 79 ? 5.639 15.437 -3.886 1.00 91.38 79 ARG A O 1
ATOM 637 N N . GLU A 1 80 ? 4.561 16.093 -2.041 1.00 91.56 80 GLU A N 1
ATOM 638 C CA . GLU A 1 80 ? 5.331 17.336 -1.898 1.00 91.56 80 GLU A CA 1
ATOM 639 C C . GLU A 1 80 ? 6.830 17.082 -1.666 1.00 91.56 80 GLU A C 1
ATOM 641 O O . GLU A 1 80 ? 7.666 17.871 -2.103 1.00 91.56 80 GLU A O 1
ATOM 646 N N . ASN A 1 81 ? 7.173 15.929 -1.085 1.00 89.25 81 ASN A N 1
ATOM 647 C CA . ASN A 1 81 ? 8.544 15.491 -0.840 1.00 89.25 81 ASN A CA 1
ATOM 648 C C . ASN A 1 81 ? 9.090 14.606 -1.969 1.00 89.25 81 ASN A C 1
ATOM 650 O O . ASN A 1 81 ? 10.163 14.022 -1.820 1.00 89.25 81 ASN A O 1
ATOM 654 N N . LYS A 1 82 ? 8.389 14.512 -3.111 1.00 87.69 82 LYS A N 1
ATOM 655 C CA . LYS A 1 82 ? 8.734 13.614 -4.221 1.00 87.69 82 LYS A CA 1
ATOM 656 C C . LYS A 1 82 ? 10.201 13.694 -4.628 1.00 87.69 82 LYS A C 1
ATOM 658 O O . LYS A 1 82 ? 10.843 12.659 -4.713 1.00 87.69 82 LYS A O 1
ATOM 663 N N . ALA A 1 83 ? 10.736 14.897 -4.840 1.00 85.44 83 ALA A N 1
ATOM 664 C CA . ALA A 1 83 ? 12.122 15.063 -5.281 1.00 85.44 83 ALA A CA 1
ATOM 665 C C . ALA A 1 83 ? 13.128 14.501 -4.264 1.00 85.44 83 ALA A C 1
ATOM 667 O O . ALA A 1 83 ? 14.093 13.850 -4.646 1.00 85.44 83 ALA A O 1
ATOM 668 N N . GLN A 1 84 ? 12.873 14.710 -2.969 1.00 86.12 84 GLN A N 1
ATOM 669 C CA . GLN A 1 84 ? 13.723 14.195 -1.900 1.00 86.12 84 GLN A CA 1
ATOM 670 C C . GLN A 1 84 ? 13.605 12.673 -1.772 1.00 86.12 84 GLN A C 1
ATOM 672 O O . GLN A 1 84 ? 14.609 11.996 -1.571 1.00 86.12 84 GLN A O 1
ATOM 677 N N . ILE A 1 85 ? 12.390 12.132 -1.903 1.00 85.38 85 ILE A N 1
ATOM 678 C CA . ILE A 1 85 ? 12.149 10.687 -1.911 1.00 85.38 85 ILE A CA 1
ATOM 679 C C . ILE A 1 85 ? 12.881 10.068 -3.103 1.00 85.38 85 ILE A C 1
ATOM 681 O O . ILE A 1 85 ? 13.681 9.161 -2.917 1.00 85.38 85 ILE A O 1
ATOM 685 N N . GLU A 1 86 ? 12.693 10.590 -4.313 1.00 82.31 86 GLU A N 1
ATOM 686 C CA . GLU A 1 86 ? 13.386 10.113 -5.513 1.00 82.31 86 GLU A CA 1
ATOM 687 C C . GLU A 1 86 ? 14.913 10.181 -5.362 1.00 82.31 86 GLU A C 1
ATOM 689 O O . GLU A 1 86 ? 15.592 9.219 -5.710 1.00 82.31 86 GLU A O 1
ATOM 694 N N . GLU A 1 87 ? 15.461 11.257 -4.790 1.00 79.38 87 GLU A N 1
ATOM 695 C CA . GLU A 1 87 ? 16.899 11.398 -4.525 1.00 79.38 87 GLU A CA 1
ATOM 696 C C . GLU A 1 87 ? 17.411 10.349 -3.526 1.00 79.38 87 GLU A C 1
ATOM 698 O O . GLU A 1 87 ? 18.358 9.626 -3.833 1.00 79.38 87 GLU A O 1
ATOM 703 N N . GLN A 1 88 ? 16.742 10.172 -2.382 1.00 76.50 88 GLN A N 1
ATOM 704 C CA . GLN A 1 88 ? 17.081 9.125 -1.407 1.00 76.50 88 GLN A CA 1
ATOM 705 C C . GLN A 1 88 ? 16.965 7.722 -2.008 1.00 76.50 88 GLN A C 1
ATOM 707 O O . GLN A 1 88 ? 17.743 6.819 -1.680 1.00 76.50 88 GLN A O 1
ATOM 712 N N . PHE A 1 89 ? 15.999 7.519 -2.903 1.00 72.75 89 PHE A N 1
ATOM 713 C CA . PHE A 1 89 ? 15.843 6.264 -3.618 1.00 72.75 89 PHE A CA 1
ATOM 714 C C . PHE A 1 89 ? 16.953 6.045 -4.633 1.00 72.75 89 PHE A C 1
ATOM 716 O O . PHE A 1 89 ? 17.431 4.924 -4.718 1.00 72.75 89 PHE A O 1
ATOM 723 N N . ILE A 1 90 ? 17.420 7.076 -5.341 1.00 65.12 90 ILE A N 1
ATOM 724 C CA . ILE A 1 90 ? 18.587 7.002 -6.234 1.00 65.12 90 ILE A CA 1
ATOM 725 C C . ILE A 1 90 ? 19.861 6.701 -5.434 1.00 65.12 90 ILE A C 1
ATOM 727 O O . ILE A 1 90 ? 20.633 5.827 -5.829 1.00 65.12 90 ILE A O 1
ATOM 731 N N . GLU A 1 91 ? 20.062 7.365 -4.294 1.00 60.03 91 GLU A N 1
ATOM 732 C CA . GLU A 1 91 ? 21.218 7.144 -3.419 1.00 60.03 91 GLU A CA 1
ATOM 733 C C . GLU A 1 91 ? 21.211 5.737 -2.807 1.00 60.03 91 GLU A C 1
ATOM 735 O O . GLU A 1 91 ? 22.226 5.038 -2.824 1.00 60.03 91 GLU A O 1
ATOM 740 N N . SER A 1 92 ? 20.053 5.264 -2.335 1.00 57.50 92 SER A N 1
ATOM 741 C CA . SER A 1 92 ? 19.885 3.879 -1.883 1.00 57.50 92 SER A CA 1
ATOM 742 C C . SER A 1 92 ? 19.873 2.873 -3.041 1.00 57.50 92 SER A C 1
ATOM 744 O O . SER A 1 92 ? 20.180 1.703 -2.827 1.00 57.50 92 SER A O 1
ATOM 746 N N . ASN A 1 93 ? 19.646 3.297 -4.288 1.00 51.84 93 ASN A N 1
ATOM 747 C CA . ASN A 1 93 ? 19.786 2.451 -5.475 1.00 51.84 93 ASN A CA 1
ATOM 748 C C . ASN A 1 93 ? 21.246 2.046 -5.735 1.00 51.84 93 ASN A C 1
ATOM 750 O O . ASN A 1 93 ? 21.478 1.058 -6.429 1.00 51.84 93 ASN A O 1
ATOM 754 N N . GLU A 1 94 ? 22.250 2.708 -5.150 1.00 49.59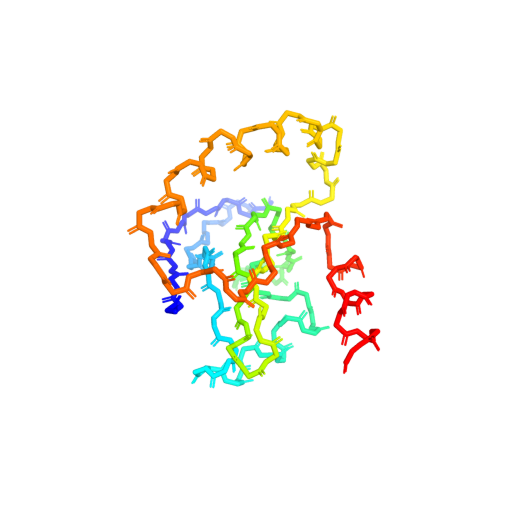 94 GLU A N 1
ATOM 755 C CA . GLU A 1 94 ? 23.617 2.164 -5.120 1.00 49.59 94 GLU A CA 1
ATOM 756 C C . GLU A 1 94 ? 23.685 0.839 -4.325 1.00 49.59 94 GLU A C 1
ATOM 758 O O . GLU A 1 94 ? 24.519 -0.016 -4.631 1.00 49.59 94 GLU A O 1
ATOM 763 N N . LEU A 1 95 ? 22.760 0.583 -3.386 1.00 42.19 95 LEU A N 1
ATOM 764 C CA . LEU A 1 95 ? 22.591 -0.736 -2.750 1.00 42.19 95 LEU A CA 1
ATOM 765 C C . LEU A 1 95 ? 21.942 -1.756 -3.700 1.00 42.19 95 LEU A C 1
ATOM 767 O O . LEU A 1 95 ? 22.223 -2.950 -3.588 1.00 42.19 95 LEU A O 1
ATOM 771 N N . SER A 1 96 ? 21.145 -1.325 -4.687 1.00 48.62 96 SER A N 1
ATOM 772 C CA . SER A 1 96 ? 20.602 -2.224 -5.722 1.00 48.62 96 SER A CA 1
ATOM 773 C C . SER A 1 96 ? 21.696 -2.816 -6.625 1.00 48.62 96 SER A C 1
ATOM 775 O O . SER A 1 96 ? 21.544 -3.941 -7.105 1.00 48.62 96 SER A O 1
ATOM 777 N N . LYS A 1 97 ? 22.857 -2.145 -6.763 1.00 49.38 97 LYS A N 1
ATOM 778 C CA . LYS A 1 97 ? 24.049 -2.716 -7.426 1.00 49.38 97 LYS A CA 1
ATOM 779 C C . LYS A 1 97 ? 24.585 -3.963 -6.711 1.00 49.38 97 LYS A C 1
ATOM 781 O O . LYS A 1 97 ? 25.319 -4.738 -7.318 1.00 49.38 97 LYS A O 1
ATOM 786 N N . GLN A 1 98 ? 24.209 -4.186 -5.448 1.00 46.50 98 GLN A N 1
ATOM 787 C CA . GLN A 1 98 ? 24.564 -5.383 -4.677 1.00 46.50 98 GLN A CA 1
ATOM 788 C C . GLN A 1 98 ? 23.509 -6.502 -4.762 1.00 46.50 98 GLN A C 1
ATOM 790 O O . GLN A 1 98 ? 23.732 -7.594 -4.239 1.00 46.50 98 GLN A O 1
ATOM 795 N N . LEU A 1 99 ? 22.386 -6.282 -5.456 1.00 47.81 99 LEU A N 1
ATOM 796 C CA . LEU A 1 99 ? 21.335 -7.277 -5.676 1.00 47.81 99 LEU A CA 1
ATOM 797 C C . LEU A 1 99 ? 21.251 -7.628 -7.173 1.00 47.81 99 LEU A C 1
ATOM 799 O O . LEU A 1 99 ? 20.403 -7.104 -7.894 1.00 47.81 99 LEU A O 1
ATOM 803 N N . PRO A 1 100 ? 22.087 -8.560 -7.668 1.00 45.56 100 PRO A N 1
ATOM 804 C CA . PRO A 1 100 ? 22.247 -8.839 -9.101 1.00 45.56 100 PRO A CA 1
ATOM 805 C C . PRO A 1 100 ? 20.979 -9.327 -9.833 1.00 45.56 100 PRO A C 1
ATOM 807 O O . PRO A 1 100 ? 20.992 -9.440 -11.055 1.00 45.56 100 PRO A O 1
ATOM 810 N N . LYS A 1 101 ? 19.872 -9.601 -9.125 1.00 47.38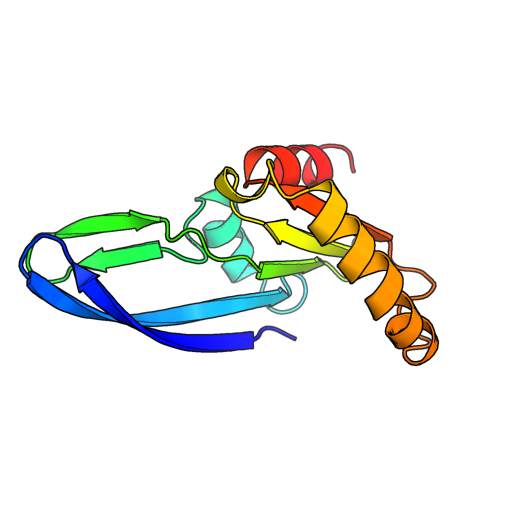 101 LYS A N 1
ATOM 811 C CA . LYS A 1 101 ? 18.579 -9.988 -9.719 1.00 47.38 101 LYS A CA 1
ATOM 812 C C . LYS A 1 101 ? 17.620 -8.823 -9.995 1.00 47.38 101 LYS A C 1
ATOM 814 O O . LYS A 1 101 ? 16.662 -9.026 -10.728 1.00 47.38 101 LYS A O 1
ATOM 819 N N . LEU A 1 102 ? 17.866 -7.626 -9.457 1.00 50.09 102 LEU A N 1
ATOM 820 C CA . LEU A 1 102 ? 17.027 -6.440 -9.709 1.00 50.09 102 LEU A CA 1
ATOM 821 C C . LEU A 1 102 ? 17.301 -5.790 -11.073 1.00 50.09 102 LEU A C 1
ATOM 823 O O . LEU A 1 102 ? 16.501 -4.997 -11.548 1.00 50.09 102 LEU A O 1
ATOM 827 N N . HIS A 1 103 ? 18.386 -6.175 -11.749 1.00 47.50 103 HIS A N 1
ATOM 828 C CA . HIS A 1 103 ? 18.852 -5.560 -12.996 1.00 47.50 103 HIS A CA 1
ATOM 829 C C . HIS A 1 103 ? 17.909 -5.738 -14.212 1.00 47.50 103 HIS A C 1
ATOM 831 O O . HIS A 1 103 ? 18.181 -5.183 -15.276 1.00 47.50 103 HIS A O 1
ATOM 837 N N . GLN A 1 104 ? 16.827 -6.517 -14.074 1.00 49.03 104 GLN A N 1
ATOM 838 C CA . GLN A 1 104 ? 15.771 -6.703 -15.085 1.00 49.03 104 GLN A CA 1
ATOM 839 C C . GLN A 1 104 ? 14.406 -6.148 -14.652 1.00 49.03 104 GLN A C 1
ATOM 841 O O . GLN A 1 104 ? 13.470 -6.155 -15.446 1.00 49.03 104 GLN A O 1
ATOM 846 N N . SER A 1 105 ? 14.269 -5.689 -13.408 1.00 56.16 105 SER A N 1
ATOM 847 C CA . SER A 1 105 ? 12.999 -5.227 -12.857 1.00 56.16 105 SER A CA 1
ATOM 848 C C . SER A 1 105 ? 12.953 -3.706 -12.844 1.00 56.16 105 SER A C 1
ATOM 850 O O . SER A 1 105 ? 13.897 -3.055 -12.399 1.00 56.16 105 SER A O 1
ATOM 852 N N . GLN A 1 106 ? 11.854 -3.130 -13.329 1.00 66.25 106 GLN A N 1
ATOM 853 C CA . GLN A 1 106 ? 11.642 -1.689 -13.246 1.00 66.25 106 GLN A CA 1
ATOM 854 C C . GLN A 1 106 ? 11.255 -1.348 -11.807 1.00 66.25 106 GLN A C 1
ATOM 856 O O . GLN A 1 106 ? 10.178 -1.723 -11.341 1.00 66.25 106 GLN A O 1
ATOM 861 N N . LEU A 1 107 ? 12.160 -0.671 -11.099 1.00 73.62 107 LEU A N 1
ATOM 862 C CA . LEU A 1 107 ? 11.830 -0.013 -9.842 1.00 73.62 107 LEU A CA 1
ATOM 863 C C . LEU A 1 107 ? 11.057 1.265 -10.180 1.00 73.62 107 LEU A C 1
ATOM 865 O O . LEU A 1 107 ? 11.592 2.141 -10.859 1.00 73.62 107 LEU A O 1
ATOM 869 N N . ILE A 1 108 ? 9.806 1.352 -9.741 1.00 86.88 108 ILE A N 1
ATOM 870 C CA . ILE A 1 108 ? 8.912 2.481 -10.025 1.00 86.88 108 ILE A CA 1
ATOM 871 C C . ILE A 1 108 ? 8.499 3.103 -8.693 1.00 86.88 108 ILE A C 1
ATOM 873 O O . ILE A 1 108 ? 8.238 2.389 -7.728 1.00 86.88 108 ILE A O 1
ATOM 877 N N . ILE A 1 109 ? 8.442 4.429 -8.634 1.00 89.81 109 ILE A N 1
ATOM 878 C CA . ILE A 1 109 ? 7.927 5.169 -7.481 1.00 89.81 109 ILE A CA 1
ATOM 879 C C . ILE A 1 109 ? 6.619 5.822 -7.908 1.00 89.81 109 ILE A C 1
ATOM 881 O O . ILE A 1 109 ? 6.571 6.480 -8.947 1.00 89.81 109 ILE A O 1
ATOM 885 N N . VAL A 1 110 ? 5.574 5.623 -7.111 1.00 93.69 110 VAL A N 1
ATOM 886 C CA . VAL A 1 110 ? 4.250 6.212 -7.322 1.00 93.69 110 VAL A CA 1
ATOM 887 C C . VAL A 1 110 ? 3.721 6.810 -6.026 1.00 93.69 110 VAL A C 1
ATOM 889 O O . VAL A 1 110 ? 4.105 6.393 -4.930 1.00 93.69 110 VAL A O 1
ATOM 892 N N . PHE A 1 111 ? 2.811 7.766 -6.156 1.00 94.38 111 PHE A N 1
ATOM 893 C CA . PHE A 1 111 ? 2.131 8.422 -5.046 1.00 94.38 111 PHE A CA 1
ATOM 894 C C . PHE A 1 111 ? 0.633 8.127 -5.135 1.00 94.38 111 PHE A C 1
ATOM 896 O O . PHE A 1 111 ? -0.034 8.464 -6.111 1.00 94.38 111 PHE A O 1
ATOM 903 N N . GLY A 1 112 ? 0.122 7.447 -4.112 1.00 92.75 112 GLY A N 1
ATOM 904 C CA . GLY A 1 112 ? -1.258 6.995 -4.028 1.00 92.75 112 GLY A CA 1
ATOM 905 C C . GLY A 1 112 ? -1.575 5.759 -4.876 1.00 92.75 112 GLY A C 1
ATOM 906 O O . GLY A 1 112 ? -0.794 5.281 -5.701 1.00 92.75 112 GLY A O 1
ATOM 907 N N . TYR A 1 113 ? -2.777 5.223 -4.654 1.00 92.69 113 TYR A N 1
ATOM 908 C CA . TYR A 1 113 ? -3.291 4.069 -5.397 1.00 92.69 113 TYR A CA 1
ATOM 909 C C . TYR A 1 113 ? -3.667 4.399 -6.840 1.00 92.69 113 TYR A C 1
ATOM 911 O O . TYR A 1 1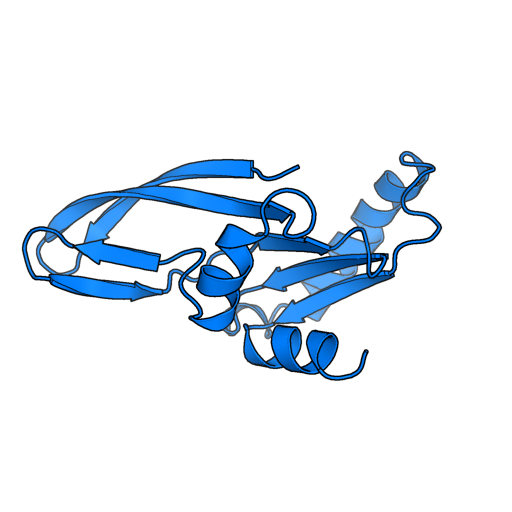13 ? -3.641 3.508 -7.682 1.00 92.69 113 TYR A O 1
ATOM 919 N N . ASP A 1 114 ? -4.037 5.648 -7.126 1.00 93.19 114 ASP A N 1
ATOM 920 C CA . ASP A 1 114 ? -4.443 6.056 -8.470 1.00 93.19 114 ASP A CA 1
ATOM 921 C C . ASP A 1 114 ? -3.284 5.891 -9.462 1.00 93.19 114 ASP A C 1
ATOM 923 O O . ASP A 1 114 ? -3.433 5.183 -10.456 1.00 93.19 114 ASP A O 1
ATOM 927 N N . GLU A 1 115 ? -2.092 6.397 -9.131 1.00 94.38 115 GLU A N 1
ATOM 928 C CA . GLU A 1 115 ? -0.894 6.187 -9.952 1.00 94.38 115 GLU A CA 1
ATOM 929 C C . GLU A 1 115 ? -0.477 4.713 -10.022 1.00 94.38 115 GLU A C 1
ATOM 931 O O . GLU A 1 115 ? -0.092 4.230 -11.088 1.00 94.38 115 GLU A O 1
ATOM 936 N N . LEU A 1 116 ? -0.587 3.962 -8.916 1.00 93.62 116 LEU A N 1
ATOM 937 C CA . LEU A 1 116 ? -0.352 2.516 -8.946 1.00 93.62 116 LEU A CA 1
ATOM 938 C C . LEU A 1 116 ? -1.254 1.848 -9.994 1.00 93.62 116 LEU A C 1
ATOM 940 O O . LEU A 1 116 ? -0.771 1.077 -10.822 1.00 93.62 116 LEU A O 1
ATOM 944 N N . PHE A 1 117 ? -2.554 2.138 -9.984 1.00 94.00 117 PHE A N 1
ATOM 945 C CA . PHE A 1 117 ? -3.492 1.538 -10.928 1.00 94.00 117 PHE A CA 1
ATOM 946 C C . PHE A 1 117 ? -3.249 1.982 -12.368 1.00 94.00 117 PHE A C 1
ATOM 948 O O . PHE A 1 117 ? -3.395 1.159 -13.270 1.00 94.00 117 PHE A O 1
ATOM 955 N N . GLU A 1 118 ? -2.825 3.224 -12.600 1.00 93.69 118 GLU A N 1
ATOM 956 C CA . GLU A 1 118 ? -2.407 3.679 -13.928 1.00 93.69 118 GLU A CA 1
ATOM 957 C C . GLU A 1 118 ? -1.221 2.861 -14.463 1.00 93.69 118 GLU A C 1
ATOM 959 O O . GLU A 1 118 ? -1.245 2.424 -15.617 1.00 93.69 118 GLU A O 1
ATOM 964 N N . ILE A 1 119 ? -0.212 2.577 -13.632 1.00 91.06 119 ILE A N 1
ATOM 965 C CA . ILE A 1 119 ? 0.918 1.716 -14.022 1.00 91.06 119 ILE A CA 1
ATOM 966 C C . ILE A 1 119 ? 0.448 0.289 -14.326 1.00 91.06 119 ILE A C 1
ATOM 968 O O . ILE A 1 119 ? 0.860 -0.302 -15.329 1.00 91.06 119 ILE A O 1
ATOM 972 N N . LEU A 1 120 ? -0.436 -0.260 -13.487 1.00 89.81 120 LEU A N 1
ATOM 973 C CA . LEU A 1 120 ? -0.935 -1.629 -13.636 1.00 89.81 120 LEU A CA 1
ATOM 974 C C . LEU A 1 120 ? -1.892 -1.811 -14.823 1.00 89.81 120 LEU A C 1
ATOM 976 O O . LEU A 1 120 ? -1.988 -2.924 -15.336 1.00 89.81 120 LEU A O 1
ATOM 980 N N . ALA A 1 121 ? -2.598 -0.760 -15.249 1.00 87.56 121 ALA A N 1
ATOM 981 C CA . ALA A 1 121 ? -3.535 -0.801 -16.374 1.00 87.56 121 ALA A CA 1
ATOM 982 C C . ALA A 1 121 ? -2.847 -0.692 -17.743 1.00 87.56 121 ALA A C 1
ATOM 984 O O . ALA A 1 121 ? -3.375 -1.187 -18.737 1.00 87.56 121 ALA A O 1
ATOM 985 N N . ASN A 1 122 ? -1.679 -0.049 -17.805 1.00 75.06 122 ASN A N 1
ATOM 986 C CA . ASN A 1 122 ? -0.961 0.213 -19.053 1.00 75.06 122 ASN A CA 1
ATOM 987 C C . ASN A 1 122 ? -0.057 -0.952 -19.523 1.00 75.06 122 ASN A C 1
ATOM 989 O O . ASN A 1 122 ? 0.687 -0.773 -20.487 1.00 75.06 122 ASN A O 1
ATOM 993 N N . ASN A 1 123 ? -0.120 -2.132 -18.878 1.00 57.12 123 ASN A N 1
ATOM 994 C CA . ASN A 1 123 ? 0.695 -3.325 -19.179 1.00 57.12 123 ASN A CA 1
ATOM 995 C C . ASN A 1 123 ? 0.002 -4.654 -18.835 1.00 57.12 123 ASN A C 1
ATOM 997 O O . ASN A 1 123 ? 0.149 -5.613 -19.619 1.00 57.12 123 ASN A O 1
#

Foldseek 3Di:
DWDWDWDWDQDPVRDIDIDIATQEDECQVVVVCVVCLVVLNRQKDADPPPRDIDHDQDWHWYHYVVQLETEIEGEQVCVVVVVVVVVVVVVCCVVVVVVVVNPRHDYHYYYDSVVVVVVVVVD

InterPro domains:
  IPR025682 CpXC domain [PF14353] (9-118)

Organism: NCBI:txid1975094

Secondary structure (DSSP, 8-state):
--EEEEEEEE-TTS-EEEEEEEEEEETTT-TTHHHHHHTT-TTEEE-TTT--EEE----EEEEETTTTEEEEEE-GGGGGGHHHHHHHHHHHHHHHTT-TTGGGSEEEEEEHHHHHHHHHH--

Sequence (123 aa):
MTQFSSYSIKCACGNIVDLDLFESVNVTVHAELITRINTRSINSYKCGKCGAESELAYHFLYVDMEKGYWIWVFPEGERENKAQIEEQFIESNELSKQLPKLHQSQLIIVFGYDELFEILANN

pLDDT: mean 84.64, std 14.41, range [42.19, 95.56]